Protein AF-M0B905-F1 (afdb_monomer)

Solvent-accessible surface area (backbone atoms only — not comparable to full-atom values): 10945 Å² total; per-residue (Å²): 136,86,80,78,76,79,78,65,79,46,73,83,39,60,68,44,46,45,44,43,44,65,73,69,58,44,50,58,57,57,49,10,64,77,56,76,51,50,43,66,58,44,52,54,40,32,59,75,65,68,53,81,77,77,64,91,64,74,85,75,63,63,100,56,68,44,80,49,72,48,97,81,53,36,44,28,39,30,38,86,83,81,70,47,73,47,44,50,57,51,56,44,39,40,74,74,67,45,57,63,67,54,68,70,31,91,62,33,40,75,40,44,78,78,76,41,67,73,56,75,48,67,94,31,54,44,80,43,47,43,78,57,52,60,53,53,72,76,66,59,78,80,51,73,79,54,50,62,54,50,54,59,50,47,61,62,62,68,74,77,66,86,88,88,79,87,84,87,84,80,80,82,92,128

Foldseek 3Di:
DDDPDDDDLDLLDPVNLCCVCPVVVDDLCVNCVSSVHDSVSNVVNCVVSVPDDDPPQPVPQDPAWDWDQDPLRWIWTAHSPVRDIDTPLLVLQVVLPDDNVLSPDPQKHFDQCVNRNPPSDSVRTDIGGVVVVVVVVVPDDDPPVVVVVVVVVVVVVVVPDDDDDDDPPDDDDD

pLDDT: mean 74.49, std 23.06, range [27.98, 96.94]

Sequence (174 aa):
MSSTAQKSTSYRDEETLRRLYVEKGLTTYEIADELECSQYTIRTWMERHGIDRRRRGRHNRVEYATYEITTGNYELWKDQICEESIYVHQLLAIADGADPYDVFDDSMVCHHRSDHPRDNRPGNIEVMDWGEHSSHHCRQEIPECKRELLERERVIKYVSYPLSIDYTALIPHL

Secondary structure (DSSP, 8-state):
----------TT-HHHHHIIIIIS---HHHHHHHTTS-HHHHHHHHHHTT-PPPPTTSSS--SSPEEEE-TTS-EEEE-TTT--EEEHHHHHHHHTT--HHHHT-TTEEEEETTS-TT---GGGEEEEEHHHHHHHHHHSPPPHHHHHHHHHHHHHHTTS-------TT-----

Organism: NCBI:txid1227491

Structure (mmCIF, N/CA/C/O backbone):
data_AF-M0B905-F1
#
_entry.id   AF-M0B905-F1
#
loop_
_atom_site.group_PDB
_atom_site.id
_atom_site.type_symbol
_atom_site.label_atom_id
_atom_site.label_alt_id
_atom_site.label_comp_id
_atom_site.label_asym_id
_atom_site.label_entity_id
_atom_site.label_seq_id
_atom_site.pdbx_PDB_ins_code
_atom_site.Cartn_x
_atom_site.Cartn_y
_atom_site.Cartn_z
_atom_site.occupancy
_atom_site.B_iso_or_equiv
_atom_site.auth_seq_id
_atom_site.auth_comp_id
_atom_site.auth_asym_id
_atom_site.auth_atom_id
_atom_site.pdbx_PDB_model_num
ATOM 1 N N . MET A 1 1 ? -46.470 -14.153 24.256 1.00 32.09 1 MET A N 1
ATOM 2 C CA . MET A 1 1 ? -46.209 -12.771 24.705 1.00 32.09 1 MET A CA 1
ATOM 3 C C . MET A 1 1 ? -44.728 -12.493 24.492 1.00 32.09 1 MET A C 1
ATOM 5 O O . MET A 1 1 ? -43.929 -12.913 25.315 1.00 32.09 1 MET A O 1
ATOM 9 N N . SER A 1 2 ? -44.349 -11.897 23.357 1.00 39.12 2 SER A N 1
ATOM 10 C CA . SER A 1 2 ? -42.958 -11.475 23.128 1.00 39.12 2 SER A CA 1
ATOM 11 C C . SER A 1 2 ? -42.780 -10.078 23.700 1.00 39.12 2 SER A C 1
ATOM 13 O O . SER A 1 2 ? -43.307 -9.113 23.154 1.00 39.12 2 SER A O 1
ATOM 15 N N . SER A 1 3 ? -42.086 -9.996 24.831 1.00 40.25 3 SER A N 1
ATOM 16 C CA . SER A 1 3 ? -41.679 -8.744 25.463 1.00 40.25 3 SER A CA 1
ATOM 17 C C . SER A 1 3 ? -40.628 -8.063 24.587 1.00 40.25 3 SER A C 1
ATOM 19 O O . SER A 1 3 ? -39.489 -8.518 24.519 1.00 40.25 3 SER A O 1
ATOM 21 N N . THR A 1 4 ? -40.994 -6.985 23.900 1.00 44.12 4 THR A N 1
ATOM 22 C CA . THR A 1 4 ? -40.034 -6.082 23.257 1.00 44.12 4 THR A CA 1
ATOM 23 C C . THR A 1 4 ? -39.264 -5.345 24.347 1.00 44.12 4 THR A C 1
ATOM 25 O O . THR A 1 4 ? -39.774 -4.385 24.922 1.00 44.12 4 THR A O 1
ATOM 28 N N . ALA A 1 5 ? -38.058 -5.825 24.664 1.00 51.88 5 ALA A N 1
ATOM 29 C CA . ALA A 1 5 ? -37.125 -5.126 25.538 1.00 51.88 5 ALA A CA 1
ATOM 30 C C . ALA A 1 5 ? -36.876 -3.721 24.972 1.00 51.88 5 ALA A C 1
ATOM 32 O O . ALA A 1 5 ? -36.507 -3.551 23.807 1.00 51.88 5 ALA A O 1
ATOM 33 N N . GLN A 1 6 ? -37.162 -2.709 25.781 1.00 53.62 6 GLN A N 1
ATOM 34 C CA . GLN A 1 6 ? -37.013 -1.315 25.402 1.00 53.62 6 GLN A CA 1
ATOM 35 C C . GLN A 1 6 ? -35.517 -1.025 25.268 1.00 53.62 6 GLN A C 1
ATOM 37 O O . GLN A 1 6 ? -34.812 -0.953 26.271 1.00 53.62 6 GLN A O 1
ATOM 42 N N . LYS A 1 7 ? -35.025 -0.934 24.024 1.00 57.50 7 LYS A N 1
ATOM 43 C CA . LYS A 1 7 ? -33.613 -0.655 23.733 1.00 57.50 7 LYS A CA 1
ATOM 44 C C . LYS A 1 7 ? -33.231 0.664 24.397 1.00 57.50 7 LYS A C 1
ATOM 46 O O . LYS A 1 7 ? -33.728 1.720 24.008 1.00 57.50 7 LYS A O 1
ATOM 51 N N . SER A 1 8 ? -32.372 0.579 25.407 1.00 68.25 8 SER A N 1
ATOM 52 C CA . SER A 1 8 ? -31.724 1.736 26.011 1.00 68.25 8 SER A CA 1
ATOM 53 C C . SER A 1 8 ? -30.989 2.529 24.922 1.00 68.25 8 SER A C 1
ATOM 55 O O . SER A 1 8 ? -30.486 1.967 23.951 1.00 68.25 8 SER A O 1
ATOM 57 N N . THR A 1 9 ? -30.962 3.852 25.048 1.00 75.25 9 THR A N 1
ATOM 58 C CA . THR A 1 9 ? -30.114 4.744 24.238 1.00 75.25 9 THR A CA 1
ATOM 59 C C . THR A 1 9 ? -28.970 5.311 25.073 1.00 75.25 9 THR A C 1
ATOM 61 O O . THR A 1 9 ? -28.306 6.264 24.683 1.00 75.25 9 THR A O 1
ATOM 64 N N . SER A 1 10 ? -28.734 4.757 26.262 1.00 88.50 10 SER A N 1
ATOM 65 C CA . SER A 1 10 ? -27.698 5.253 27.155 1.00 88.50 10 SER A CA 1
ATOM 66 C C . SER A 1 10 ? -26.337 4.677 26.785 1.00 88.50 10 SER A C 1
ATOM 68 O O . SER A 1 10 ? -26.177 3.463 26.696 1.00 88.50 10 SER A O 1
ATOM 70 N N . TYR A 1 11 ? -25.311 5.528 26.723 1.00 86.44 11 TYR A N 1
ATOM 71 C CA . TYR A 1 11 ? -23.909 5.097 26.622 1.00 86.44 11 TYR A CA 1
ATOM 72 C C . TYR A 1 11 ? -23.445 4.225 27.804 1.00 86.44 11 TYR A C 1
ATOM 74 O O . TYR A 1 11 ? -22.355 3.665 27.766 1.00 86.44 11 TYR A O 1
ATOM 82 N N . ARG A 1 12 ? -24.227 4.153 28.890 1.00 93.12 12 ARG A N 1
ATOM 83 C CA . ARG A 1 12 ? -23.932 3.319 30.065 1.00 93.12 12 ARG A CA 1
ATOM 84 C C . ARG A 1 12 ? -24.388 1.878 29.899 1.00 93.12 12 ARG A C 1
ATOM 86 O O . ARG A 1 12 ? -23.992 1.034 30.694 1.00 93.12 12 ARG A O 1
ATOM 93 N N . ASP A 1 13 ? -25.233 1.610 28.914 1.00 93.81 13 ASP A N 1
ATOM 94 C CA . ASP A 1 13 ? -25.786 0.290 28.664 1.00 93.81 13 ASP A CA 1
ATOM 95 C C . ASP A 1 13 ? -24.852 -0.539 27.768 1.00 93.81 13 ASP A C 1
ATOM 97 O O . ASP A 1 13 ? -24.416 -0.080 26.709 1.00 93.81 13 ASP A O 1
ATOM 101 N N . GLU A 1 14 ? -24.531 -1.761 28.202 1.00 94.06 14 GLU A N 1
ATOM 102 C CA . GLU A 1 14 ? -23.628 -2.656 27.470 1.00 94.06 14 GLU A CA 1
ATOM 103 C C . GLU A 1 14 ? -24.222 -3.054 26.117 1.00 94.06 14 GLU A C 1
ATOM 105 O O . GLU A 1 14 ? -23.523 -2.994 25.104 1.00 94.06 14 GLU A O 1
ATOM 110 N N . GLU A 1 15 ? -25.504 -3.432 26.083 1.00 93.38 15 GLU A N 1
ATOM 111 C CA . GLU A 1 15 ? -26.168 -3.904 24.863 1.00 93.38 15 GLU A CA 1
ATOM 112 C C . GLU A 1 15 ? -26.167 -2.806 23.792 1.00 93.38 15 GLU A C 1
ATOM 114 O O . GLU A 1 15 ? -25.842 -3.053 22.628 1.00 93.38 15 GLU A O 1
ATOM 119 N N . THR A 1 16 ? -26.431 -1.564 24.203 1.00 93.50 16 THR A N 1
ATOM 120 C CA . THR A 1 16 ? -26.339 -0.383 23.340 1.00 93.50 16 THR A CA 1
ATOM 121 C C . THR A 1 16 ? -24.946 -0.223 22.740 1.00 93.50 16 THR A C 1
ATOM 123 O O . THR A 1 16 ? -24.817 -0.116 21.517 1.00 93.50 16 THR A O 1
ATOM 126 N N . LEU A 1 17 ? -23.895 -0.242 23.567 1.00 94.81 17 LEU A N 1
ATOM 127 C CA . LEU A 1 17 ? -22.520 -0.081 23.089 1.00 94.81 17 LEU A CA 1
ATOM 128 C C . LEU A 1 17 ? -22.070 -1.249 22.207 1.00 94.81 17 LEU A C 1
ATOM 130 O O . LEU A 1 17 ? -21.432 -1.018 21.181 1.00 94.81 17 LEU A O 1
ATOM 134 N N . ARG A 1 18 ? -22.431 -2.489 22.551 1.00 93.69 18 ARG A N 1
ATOM 135 C CA . ARG A 1 18 ? -22.095 -3.680 21.760 1.00 93.69 18 ARG A CA 1
ATOM 136 C C . ARG A 1 18 ? -22.789 -3.641 20.39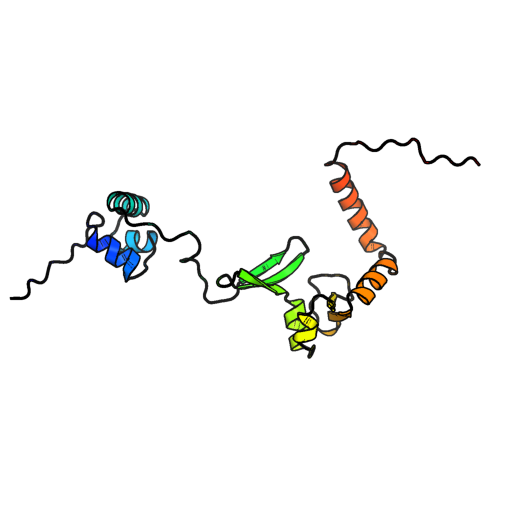9 1.00 93.69 18 ARG A C 1
ATOM 138 O O . ARG A 1 18 ? -22.127 -3.823 19.381 1.00 93.69 18 ARG A O 1
ATOM 145 N N . ARG A 1 19 ? -24.076 -3.297 20.348 1.00 93.25 19 ARG A N 1
ATOM 146 C CA . ARG A 1 19 ? -24.817 -3.127 19.091 1.00 93.25 19 ARG A CA 1
ATOM 147 C C . ARG A 1 19 ? -24.212 -2.033 18.209 1.00 93.25 19 ARG A C 1
ATOM 149 O O . ARG A 1 19 ? -24.045 -2.231 17.010 1.00 93.25 19 ARG A O 1
ATOM 156 N N . LEU A 1 20 ? -23.899 -0.864 18.767 1.00 92.88 20 LEU A N 1
ATOM 157 C CA . LEU A 1 20 ? -23.361 0.251 17.979 1.00 92.88 20 LEU A CA 1
ATOM 158 C C . LEU A 1 20 ? -21.920 -0.008 17.507 1.00 92.88 20 LEU A C 1
ATOM 160 O O . LEU A 1 20 ? -21.602 0.224 16.343 1.00 92.88 20 LEU A O 1
ATOM 164 N N . TYR A 1 21 ? -21.058 -0.522 18.385 1.00 93.31 21 TYR A N 1
ATOM 165 C CA . TYR A 1 21 ? -19.636 -0.707 18.092 1.00 93.31 21 TYR A CA 1
ATOM 166 C C . TYR A 1 21 ? -19.329 -2.006 17.337 1.00 93.31 21 TYR A C 1
ATOM 168 O O . TYR A 1 21 ? -18.517 -1.999 16.411 1.00 93.31 21 TYR A O 1
ATOM 176 N N . VAL A 1 22 ? -19.948 -3.121 17.739 1.00 89.00 22 VAL A N 1
ATOM 177 C CA . VAL A 1 22 ? -19.661 -4.461 17.203 1.00 89.00 22 VAL A CA 1
ATOM 178 C C . VAL A 1 22 ? -20.570 -4.785 16.023 1.00 89.00 22 VAL A C 1
ATOM 180 O O . VAL A 1 22 ? -20.060 -5.129 14.963 1.00 89.00 22 VAL A O 1
ATOM 183 N N . GLU A 1 23 ? -21.892 -4.649 16.172 1.00 86.12 23 GLU A N 1
ATOM 184 C CA . GLU A 1 23 ? -22.842 -5.053 15.118 1.00 86.12 23 GLU A CA 1
ATOM 185 C C . GLU A 1 23 ? -22.945 -4.018 13.993 1.00 86.12 23 GLU A C 1
ATOM 187 O O . GLU A 1 23 ? -22.840 -4.366 12.821 1.00 86.12 23 GLU A O 1
ATOM 192 N N . LYS A 1 24 ? -23.125 -2.735 14.335 1.00 86.62 24 LYS A N 1
ATOM 193 C CA . LYS A 1 24 ? -23.190 -1.642 13.348 1.00 86.62 24 LYS A CA 1
ATOM 194 C C . LYS A 1 24 ? -21.818 -1.153 12.883 1.00 86.62 24 LYS A C 1
ATOM 196 O O . LYS A 1 24 ? -21.735 -0.430 11.898 1.00 86.62 24 LYS A O 1
ATOM 201 N N . GLY A 1 25 ? -20.749 -1.505 13.595 1.00 87.69 25 GLY A N 1
ATOM 202 C CA . GLY A 1 25 ? -19.384 -1.165 13.206 1.00 87.69 25 GLY A CA 1
ATOM 203 C C . GLY A 1 25 ? -18.981 0.304 13.389 1.00 87.69 25 GLY A C 1
ATOM 204 O O . GLY A 1 25 ? -17.887 0.663 12.949 1.00 87.69 25 GLY A O 1
ATOM 205 N N . LEU A 1 26 ? -19.774 1.130 14.075 1.00 91.12 26 LEU A N 1
ATOM 206 C CA . LEU A 1 26 ? -19.479 2.553 14.264 1.00 91.12 26 LEU A CA 1
ATOM 207 C C . LEU A 1 26 ? -18.200 2.777 15.076 1.00 91.12 26 LEU A C 1
ATOM 209 O O . LEU A 1 26 ? -17.857 2.010 15.982 1.00 91.12 26 LEU A O 1
ATOM 213 N N . THR A 1 27 ? -17.468 3.835 14.759 1.00 90.81 27 THR A N 1
ATOM 214 C CA . THR A 1 27 ? -16.314 4.305 15.525 1.00 90.81 27 THR A CA 1
ATOM 215 C C . THR A 1 27 ? -16.748 4.895 16.866 1.00 90.81 27 THR A C 1
ATOM 217 O O . THR A 1 27 ? -17.887 5.300 17.067 1.00 90.81 27 THR A O 1
ATOM 220 N N . THR A 1 28 ? -15.816 5.009 17.815 1.00 92.12 28 THR A N 1
ATOM 221 C CA . THR A 1 28 ? -16.117 5.654 19.106 1.00 92.12 28 THR A CA 1
ATOM 222 C C . THR A 1 28 ? -16.491 7.134 18.975 1.00 92.12 28 THR A C 1
ATOM 224 O O . THR A 1 28 ? -17.035 7.679 19.926 1.00 92.12 28 THR A O 1
ATOM 227 N N . TYR A 1 29 ? -16.151 7.783 17.855 1.00 93.00 29 TYR A N 1
ATOM 228 C CA . TYR A 1 29 ? -16.527 9.171 17.573 1.00 93.00 29 TYR A CA 1
ATOM 229 C C . TYR A 1 29 ? -17.965 9.245 17.066 1.00 93.00 29 TYR A C 1
ATOM 231 O O . TYR A 1 29 ? -18.764 9.944 17.665 1.00 93.00 29 TYR A O 1
ATOM 239 N N . GLU A 1 30 ? -18.328 8.426 16.078 1.00 92.00 30 GLU A N 1
ATOM 240 C CA . GLU A 1 30 ? -19.710 8.360 15.580 1.00 92.00 30 GLU A CA 1
ATOM 241 C C . GLU A 1 30 ? -20.697 7.955 16.681 1.00 92.00 30 GLU A C 1
ATOM 243 O O . GLU A 1 30 ? -21.782 8.514 16.776 1.00 92.00 30 GLU A O 1
ATOM 248 N N . ILE A 1 31 ? -20.309 7.027 17.566 1.00 94.12 31 ILE A N 1
ATOM 249 C CA . ILE A 1 31 ? -21.127 6.662 18.735 1.00 94.12 31 ILE A CA 1
ATOM 250 C C . ILE A 1 31 ? -21.257 7.840 19.706 1.00 94.12 31 ILE A C 1
ATOM 252 O O . ILE A 1 31 ? -22.303 8.021 20.321 1.00 94.12 31 ILE A O 1
ATOM 256 N N . ALA A 1 32 ? -20.192 8.621 19.884 1.00 94.56 32 ALA A N 1
ATOM 257 C CA . ALA A 1 32 ? -20.217 9.790 20.753 1.00 94.56 32 ALA A CA 1
ATOM 258 C C . ALA A 1 32 ? -21.135 10.884 20.189 1.00 94.56 32 ALA A C 1
ATOM 260 O O . ALA A 1 32 ? -21.904 11.459 20.955 1.00 94.56 32 ALA A O 1
ATOM 261 N N . ASP A 1 33 ? -21.115 11.087 18.870 1.00 93.56 33 ASP A N 1
ATOM 262 C CA . ASP A 1 33 ? -22.017 11.998 18.164 1.00 93.56 33 ASP A CA 1
ATOM 263 C C . ASP A 1 33 ? -23.477 11.507 18.236 1.00 93.56 33 ASP A C 1
ATOM 265 O O . ASP A 1 33 ? -24.364 12.286 18.570 1.00 93.56 33 ASP A O 1
ATOM 269 N N . GLU A 1 34 ? -23.736 10.207 18.014 1.00 92.50 34 GLU A N 1
ATOM 270 C CA . GLU A 1 34 ? -25.086 9.607 18.087 1.00 92.50 34 GLU A CA 1
ATOM 271 C C . GLU A 1 34 ? -25.679 9.665 19.505 1.00 92.50 34 GLU A C 1
ATOM 273 O O . GLU A 1 34 ? -26.892 9.791 19.665 1.00 92.50 34 GLU A O 1
ATOM 278 N N . LEU A 1 35 ? -24.838 9.568 20.541 1.00 92.88 35 LEU A N 1
ATOM 279 C CA . LEU A 1 35 ? -25.256 9.557 21.949 1.00 92.88 35 LEU A CA 1
ATOM 280 C C . LEU A 1 35 ? -25.007 10.889 22.674 1.00 92.88 35 LEU A C 1
ATOM 282 O O . LEU A 1 35 ? -25.064 10.923 23.907 1.00 92.88 35 LEU A O 1
ATOM 286 N N . GLU A 1 36 ? -24.697 11.951 21.925 1.00 92.12 36 GLU A N 1
ATOM 287 C CA . GLU A 1 36 ? -24.451 13.317 22.411 1.00 92.12 36 GLU A CA 1
ATOM 288 C C . GLU A 1 36 ? -23.512 13.373 23.632 1.00 92.12 36 GLU A C 1
ATOM 290 O O . GLU A 1 36 ? -23.762 14.034 24.644 1.00 92.12 36 GLU A O 1
ATOM 295 N N . CYS A 1 37 ? -22.406 12.635 23.569 1.00 93.00 37 CYS A N 1
ATOM 296 C CA . CYS A 1 37 ? -21.417 12.593 24.638 1.00 93.00 37 CYS A CA 1
ATOM 297 C C . CYS A 1 37 ? -19.992 12.676 24.086 1.00 93.00 37 CYS A C 1
ATOM 299 O O . CYS A 1 37 ? -19.769 12.876 22.899 1.00 93.00 37 CYS A O 1
ATOM 301 N N . SER A 1 38 ? -18.987 12.580 24.958 1.00 94.50 38 SER A N 1
ATOM 302 C CA . SER A 1 38 ? -17.595 12.607 24.512 1.00 94.50 38 SER A CA 1
ATOM 303 C C . SER A 1 38 ? -17.111 11.212 24.117 1.00 94.50 38 SER A C 1
ATOM 305 O O . SER A 1 38 ? -17.461 10.204 24.736 1.00 94.50 38 SER A O 1
ATOM 307 N N . GLN A 1 39 ? -16.198 11.157 23.148 1.00 94.00 39 GLN A N 1
ATOM 308 C CA . GLN A 1 39 ? -15.511 9.922 22.762 1.00 94.00 39 GLN A CA 1
ATOM 309 C C . GLN A 1 39 ? -14.814 9.235 23.955 1.00 94.00 39 GLN A C 1
ATOM 311 O O . GLN A 1 39 ? -14.769 8.004 24.031 1.00 94.00 39 GLN A O 1
ATOM 316 N N . TYR A 1 40 ? -14.320 10.015 24.924 1.00 96.25 40 TYR A N 1
ATOM 317 C CA . TYR A 1 40 ? -13.722 9.495 26.156 1.00 96.25 40 TYR A CA 1
ATOM 318 C C . TYR A 1 40 ? -14.753 8.785 27.046 1.00 96.25 40 TYR A C 1
ATOM 320 O O . TYR A 1 40 ? -14.450 7.734 27.619 1.00 96.25 40 TYR A O 1
ATOM 328 N N . THR A 1 41 ? -15.976 9.321 27.137 1.00 95.56 41 THR A N 1
ATOM 329 C CA . THR A 1 41 ? -17.087 8.684 27.858 1.00 95.56 41 THR A CA 1
ATOM 330 C C . THR A 1 41 ? -17.389 7.317 27.258 1.00 95.56 41 THR A C 1
ATOM 332 O O . THR A 1 41 ? -17.402 6.331 27.992 1.00 95.56 41 THR A O 1
ATOM 335 N N . ILE A 1 42 ? -17.529 7.230 25.932 1.00 96.31 42 ILE A N 1
ATOM 336 C CA . ILE A 1 42 ? -17.751 5.955 25.237 1.00 96.31 42 ILE A CA 1
ATOM 337 C C . ILE A 1 42 ? -16.633 4.962 25.545 1.00 96.31 42 ILE A C 1
ATOM 339 O O . ILE A 1 42 ? -16.900 3.839 25.970 1.00 96.31 42 ILE A O 1
ATOM 343 N N . ARG A 1 43 ? -15.371 5.389 25.412 1.00 94.44 43 ARG A N 1
ATOM 344 C CA . ARG A 1 43 ? -14.212 4.532 25.692 1.00 94.44 43 ARG A CA 1
ATOM 345 C C . ARG A 1 43 ? -14.236 3.974 27.115 1.00 94.44 43 ARG A C 1
ATOM 347 O O . ARG A 1 43 ? -14.032 2.781 27.302 1.00 94.44 43 ARG A O 1
ATOM 354 N N . THR A 1 44 ? -14.517 4.828 28.095 1.00 96.50 44 THR A N 1
ATOM 355 C CA . THR A 1 44 ? -14.562 4.445 29.513 1.00 96.50 44 THR A CA 1
ATOM 356 C C . THR A 1 44 ? -15.625 3.379 29.773 1.00 96.50 44 THR A C 1
ATOM 358 O O . THR A 1 44 ? -15.385 2.429 30.514 1.00 96.50 44 THR A O 1
ATOM 361 N N . TRP A 1 45 ? -16.807 3.521 29.173 1.00 96.81 45 TRP A N 1
ATOM 362 C CA . TRP A 1 45 ? -17.895 2.562 29.360 1.00 96.81 45 TRP A CA 1
ATOM 363 C C . TRP A 1 45 ? -17.681 1.258 28.594 1.00 96.81 45 TRP A C 1
ATOM 365 O O . TRP A 1 45 ? -17.989 0.198 29.128 1.00 96.81 45 TRP A O 1
ATOM 375 N N . MET A 1 46 ? -17.067 1.306 27.411 1.00 95.44 46 MET A N 1
ATOM 376 C CA . MET A 1 46 ? -16.628 0.095 26.714 1.00 95.44 46 MET A CA 1
ATOM 377 C C . MET A 1 46 ? -15.616 -0.706 27.540 1.00 95.44 46 MET A C 1
ATOM 379 O O . MET A 1 46 ? -15.758 -1.918 27.656 1.00 95.44 46 MET A O 1
ATOM 383 N N . GLU A 1 47 ? -14.629 -0.038 28.145 1.00 95.25 47 GLU A N 1
ATOM 384 C CA . GLU A 1 47 ? -13.638 -0.684 29.018 1.00 95.25 47 GLU A CA 1
ATOM 385 C C . GLU A 1 47 ? -14.298 -1.309 30.257 1.00 95.25 47 GLU A C 1
ATOM 387 O O . GLU A 1 47 ? -13.980 -2.440 30.614 1.00 95.25 47 GLU A O 1
ATOM 392 N N . ARG A 1 48 ? -15.267 -0.619 30.876 1.00 96.12 48 ARG A N 1
ATOM 393 C CA . ARG A 1 48 ? -16.032 -1.145 32.025 1.00 96.12 48 ARG A CA 1
ATOM 394 C C . ARG A 1 48 ? -16.840 -2.396 31.692 1.00 96.12 48 ARG A C 1
ATOM 396 O O . ARG A 1 48 ? -16.952 -3.273 32.540 1.00 96.12 48 ARG A O 1
ATOM 403 N N . HIS A 1 49 ? -17.381 -2.464 30.480 1.00 95.25 49 HIS A N 1
ATOM 404 C CA . HIS A 1 49 ? -18.177 -3.596 30.003 1.00 95.25 49 HIS A CA 1
ATOM 405 C C . HIS A 1 49 ? -17.340 -4.685 29.321 1.00 95.25 49 HIS A C 1
ATOM 407 O O . HIS A 1 49 ? -17.892 -5.642 28.790 1.00 95.25 49 HIS A O 1
ATOM 413 N N . GLY A 1 50 ? -16.009 -4.547 29.290 1.00 93.44 50 GLY A N 1
ATOM 414 C CA . GLY A 1 50 ? -15.130 -5.523 28.641 1.00 93.44 50 GLY A CA 1
ATOM 415 C C . GLY A 1 50 ? -15.334 -5.625 27.124 1.00 93.44 50 GLY A C 1
ATOM 416 O O . GLY A 1 50 ? -15.119 -6.684 26.538 1.00 93.44 50 GLY A O 1
ATOM 417 N N . ILE A 1 51 ? -15.774 -4.545 26.471 1.00 93.00 51 ILE A N 1
ATOM 418 C CA . ILE A 1 51 ? -15.908 -4.497 25.013 1.00 93.00 51 ILE A CA 1
ATOM 419 C C . ILE A 1 51 ? -14.536 -4.177 24.419 1.00 93.00 51 ILE A C 1
ATOM 421 O O . ILE A 1 51 ? -14.102 -3.019 24.387 1.00 93.00 51 ILE A O 1
ATOM 425 N N . ASP A 1 52 ? -13.866 -5.216 23.924 1.00 89.12 52 ASP A N 1
ATOM 426 C CA . ASP A 1 52 ? -12.556 -5.087 23.299 1.00 89.12 52 ASP A CA 1
ATOM 427 C C . ASP A 1 52 ? -12.584 -4.129 22.108 1.00 89.12 52 ASP A C 1
ATOM 429 O O . ASP A 1 52 ? -13.415 -4.204 21.195 1.00 89.12 52 ASP A O 1
ATOM 433 N N . ARG A 1 53 ? -11.616 -3.211 22.102 1.00 86.38 53 ARG A N 1
ATOM 434 C CA . ARG A 1 53 ? -11.463 -2.257 21.010 1.00 86.38 53 ARG A CA 1
ATOM 435 C C . ARG A 1 53 ? -10.770 -2.926 19.833 1.00 86.38 53 ARG A C 1
ATOM 437 O O . ARG A 1 53 ? -9.731 -3.568 19.966 1.00 86.38 53 ARG A O 1
ATOM 444 N N . ARG A 1 54 ? -11.324 -2.693 18.649 1.00 78.56 54 ARG A N 1
ATOM 445 C CA . ARG A 1 54 ? -10.787 -3.144 17.366 1.00 78.56 54 ARG A CA 1
ATOM 446 C C . ARG A 1 54 ? -9.371 -2.574 17.209 1.00 78.56 54 ARG A C 1
ATOM 448 O O . ARG A 1 54 ? -9.148 -1.381 17.438 1.00 78.56 54 ARG A O 1
ATOM 455 N N . ARG A 1 55 ? -8.405 -3.437 16.863 1.00 66.25 55 ARG A N 1
ATOM 456 C CA . ARG A 1 55 ? -6.994 -3.061 16.660 1.00 66.25 55 ARG A CA 1
ATOM 457 C C . ARG A 1 55 ? -6.928 -1.867 15.699 1.00 66.25 55 ARG A C 1
ATOM 459 O O . ARG A 1 55 ? -7.611 -1.869 14.670 1.00 66.25 55 ARG A O 1
ATOM 466 N N . ARG A 1 56 ? -6.121 -0.850 16.041 1.00 56.59 56 ARG A N 1
ATOM 467 C CA . ARG A 1 56 ? -5.842 0.287 15.144 1.00 56.59 56 ARG A CA 1
ATOM 468 C C . ARG A 1 56 ? -5.461 -0.274 13.767 1.00 56.59 56 ARG A C 1
ATOM 470 O O . ARG A 1 56 ? -4.588 -1.130 13.698 1.00 56.59 56 ARG A O 1
ATOM 477 N N . GLY A 1 57 ? -6.173 0.148 12.722 1.00 53.47 57 GLY A N 1
ATOM 478 C CA . GLY A 1 57 ? -5.969 -0.310 11.341 1.00 53.47 57 GLY A CA 1
ATOM 479 C C . GLY A 1 57 ? -7.218 -0.876 10.655 1.00 53.47 57 GLY A C 1
ATOM 480 O O . GLY A 1 57 ? -7.400 -0.637 9.471 1.00 53.47 57 GLY A O 1
ATOM 481 N N . ARG A 1 58 ? -8.144 -1.546 11.367 1.00 52.84 58 ARG A N 1
ATOM 482 C CA . ARG A 1 58 ? -9.334 -2.135 10.702 1.00 52.84 58 ARG A CA 1
ATOM 483 C C . ARG A 1 58 ? -10.414 -1.127 10.279 1.00 52.84 58 ARG A C 1
ATOM 485 O O . ARG A 1 58 ? -11.131 -1.422 9.334 1.00 52.84 58 ARG A O 1
ATOM 492 N N . HIS A 1 59 ? -10.522 0.031 10.939 1.00 53.03 59 HIS A N 1
ATOM 493 C CA . HIS A 1 59 ? -11.565 1.045 10.657 1.00 53.03 59 HIS A CA 1
ATOM 494 C C . HIS A 1 59 ? -11.105 2.228 9.811 1.00 53.03 59 HIS A C 1
ATOM 496 O O . HIS A 1 59 ? -11.947 2.951 9.304 1.00 53.03 59 HIS A O 1
ATOM 502 N N . ASN A 1 60 ? -9.794 2.388 9.616 1.00 57.25 60 ASN A N 1
ATOM 503 C CA . ASN A 1 60 ? -9.249 3.323 8.628 1.00 57.25 60 ASN A CA 1
ATOM 504 C C . ASN A 1 60 ? -8.949 2.598 7.308 1.00 57.25 60 ASN A C 1
ATOM 506 O O . ASN A 1 60 ? -8.108 3.050 6.536 1.00 57.25 60 ASN A O 1
ATOM 510 N N . ARG A 1 61 ? -9.578 1.436 7.081 1.00 59.72 61 ARG A N 1
ATOM 511 C CA . ARG A 1 61 ? -9.479 0.738 5.805 1.00 59.72 61 ARG A CA 1
ATOM 512 C C . ARG A 1 61 ? -10.136 1.618 4.758 1.00 59.72 61 ARG A C 1
ATOM 514 O O . ARG A 1 61 ? -11.347 1.804 4.773 1.00 59.72 61 ARG A O 1
ATOM 521 N N . VAL A 1 62 ? -9.311 2.178 3.894 1.00 67.25 62 VAL A N 1
ATOM 522 C CA . VAL A 1 62 ? -9.758 2.794 2.655 1.00 67.25 62 VAL A CA 1
ATOM 523 C C . VAL A 1 62 ? -9.924 1.679 1.626 1.00 67.25 62 VAL A C 1
ATOM 525 O O . VAL A 1 62 ? -9.085 0.786 1.544 1.00 67.25 62 VAL A O 1
ATOM 528 N N . GLU A 1 63 ? -11.023 1.695 0.874 1.00 70.50 63 GLU A N 1
ATOM 529 C CA . GLU A 1 63 ? -11.311 0.698 -0.177 1.00 70.50 63 GLU A CA 1
ATOM 530 C C . GLU A 1 63 ? -10.501 0.937 -1.465 1.00 70.50 63 GLU A C 1
ATOM 532 O O . GLU A 1 63 ? -10.780 0.354 -2.508 1.00 70.50 63 GLU A O 1
ATOM 537 N N . TYR A 1 64 ? -9.504 1.817 -1.410 1.00 81.19 64 TYR A N 1
ATOM 538 C CA . TYR A 1 64 ? -8.657 2.191 -2.532 1.00 81.19 64 TYR A CA 1
ATOM 539 C C . TYR A 1 64 ? -7.184 2.091 -2.141 1.00 81.19 64 TYR A C 1
ATOM 541 O O . TYR A 1 64 ? -6.814 2.332 -0.989 1.00 81.19 64 TYR A O 1
ATOM 549 N N . ALA A 1 65 ? -6.338 1.773 -3.121 1.00 87.19 65 ALA A N 1
ATOM 550 C CA . ALA A 1 65 ? -4.894 1.822 -2.942 1.00 87.19 65 ALA A CA 1
ATOM 551 C C . ALA A 1 65 ? -4.451 3.260 -2.634 1.00 87.19 65 ALA A C 1
ATOM 553 O O . ALA A 1 65 ? -4.893 4.219 -3.272 1.00 87.19 65 ALA A O 1
ATOM 554 N N . THR A 1 66 ? -3.577 3.420 -1.647 1.00 89.62 66 THR A N 1
ATOM 555 C CA . THR A 1 66 ? -3.032 4.726 -1.263 1.00 89.62 66 THR A CA 1
ATOM 556 C C . THR A 1 66 ? -1.731 5.004 -1.994 1.00 89.62 66 THR A C 1
ATOM 558 O O . THR A 1 66 ? -0.918 4.100 -2.163 1.00 89.62 66 THR A O 1
ATOM 561 N N . TYR A 1 67 ? -1.496 6.260 -2.35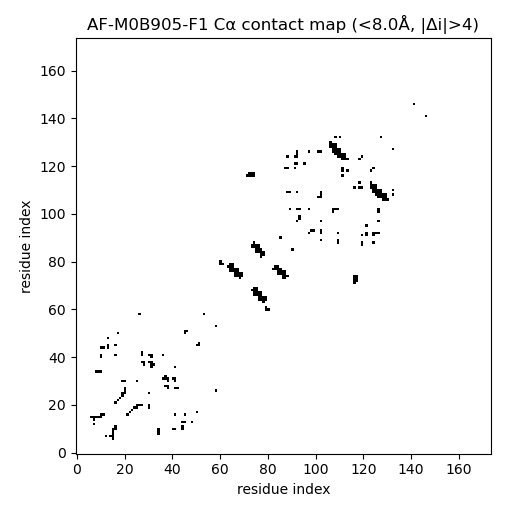7 1.00 93.38 67 TYR A N 1
ATOM 562 C CA . TYR A 1 67 ? -0.232 6.704 -2.936 1.00 93.38 67 TYR A CA 1
ATOM 563 C C . TYR A 1 67 ? 0.768 7.109 -1.842 1.00 93.38 67 TYR A C 1
ATOM 565 O O . TYR A 1 67 ? 0.420 7.874 -0.940 1.00 93.38 67 TYR A O 1
ATOM 573 N N . GLU A 1 68 ? 2.006 6.622 -1.939 1.00 91.62 68 GLU A N 1
ATOM 574 C CA . GLU A 1 68 ? 3.111 6.954 -1.032 1.00 91.62 68 GLU A CA 1
ATOM 575 C C . GLU A 1 68 ? 4.398 7.258 -1.820 1.00 91.62 68 GLU A C 1
ATOM 577 O O . GLU A 1 68 ? 4.613 6.758 -2.926 1.00 91.62 68 GLU A O 1
ATOM 582 N N . ILE A 1 69 ? 5.277 8.072 -1.225 1.00 92.50 69 ILE A N 1
ATOM 583 C CA . ILE A 1 69 ? 6.637 8.321 -1.718 1.00 92.50 69 ILE A CA 1
ATOM 584 C C . ILE A 1 69 ? 7.608 7.728 -0.701 1.00 92.50 69 ILE A C 1
ATOM 586 O O . ILE A 1 69 ? 7.564 8.063 0.484 1.00 92.50 69 ILE A O 1
ATOM 590 N N . THR A 1 70 ? 8.484 6.842 -1.164 1.00 88.50 70 THR A N 1
ATOM 591 C CA . THR A 1 70 ? 9.501 6.205 -0.319 1.00 88.50 70 THR A CA 1
ATOM 592 C C . THR A 1 70 ? 10.624 7.176 0.048 1.00 88.50 70 THR A C 1
ATOM 594 O O . THR A 1 70 ? 10.829 8.205 -0.595 1.00 88.50 70 THR A O 1
ATOM 597 N N . THR A 1 71 ? 11.440 6.809 1.036 1.00 83.88 71 THR A N 1
ATOM 598 C CA . THR A 1 71 ? 12.681 7.532 1.364 1.00 83.88 71 THR A CA 1
ATOM 599 C C . THR A 1 71 ? 13.691 7.550 0.210 1.00 83.88 71 THR A C 1
ATOM 601 O O . THR A 1 71 ? 14.513 8.458 0.139 1.00 83.88 71 THR A O 1
ATOM 604 N N . GLY A 1 72 ? 13.611 6.585 -0.715 1.00 82.00 72 GLY A N 1
ATOM 605 C CA . GLY A 1 72 ? 14.387 6.540 -1.959 1.00 82.00 72 GLY A CA 1
ATOM 606 C C . GLY A 1 72 ? 13.804 7.383 -3.099 1.00 82.00 72 GLY A C 1
ATOM 607 O O . GLY A 1 72 ? 14.263 7.260 -4.228 1.00 82.00 72 GLY A O 1
ATOM 608 N N . ASN A 1 73 ? 12.797 8.223 -2.828 1.00 89.06 73 ASN A N 1
ATOM 609 C CA . ASN A 1 73 ? 12.072 9.056 -3.796 1.00 89.06 73 ASN A CA 1
ATOM 610 C C . ASN A 1 73 ? 11.268 8.297 -4.864 1.00 89.06 73 ASN A C 1
ATOM 612 O O . ASN A 1 73 ? 10.818 8.911 -5.829 1.00 89.06 73 ASN A O 1
ATOM 616 N N . TYR A 1 74 ? 11.041 6.996 -4.691 1.00 89.38 74 TYR A N 1
ATOM 617 C CA . TYR A 1 74 ? 10.152 6.231 -5.565 1.00 89.38 74 TYR A CA 1
ATOM 618 C C . TYR A 1 74 ? 8.691 6.426 -5.176 1.00 89.38 74 TYR A C 1
ATOM 620 O O . TYR A 1 74 ? 8.356 6.394 -3.990 1.00 89.38 74 TYR A O 1
ATOM 628 N N . GLU A 1 75 ? 7.839 6.574 -6.183 1.00 95.00 75 GLU A N 1
ATOM 629 C CA . GLU A 1 75 ? 6.385 6.635 -6.048 1.00 95.00 75 GLU A CA 1
ATOM 630 C C . GLU A 1 75 ? 5.796 5.219 -6.081 1.00 95.00 75 GLU A C 1
ATOM 632 O O . GLU A 1 75 ? 6.156 4.424 -6.955 1.00 95.00 75 GLU A O 1
ATOM 637 N N . LEU A 1 76 ? 4.881 4.902 -5.163 1.00 95.00 76 LEU A N 1
ATOM 638 C CA . LEU A 1 76 ? 4.200 3.607 -5.119 1.00 95.00 76 LEU A CA 1
ATOM 639 C C . LEU A 1 76 ? 2.719 3.733 -4.763 1.00 95.00 76 LEU A C 1
ATOM 641 O O . LEU A 1 76 ? 2.286 4.698 -4.128 1.00 95.00 76 LEU A O 1
ATOM 645 N N . TRP A 1 77 ? 1.951 2.728 -5.167 1.00 94.88 77 TRP A N 1
ATOM 646 C CA . TRP A 1 77 ? 0.613 2.465 -4.657 1.00 94.88 77 TRP A CA 1
ATOM 647 C C . TRP A 1 77 ? 0.664 1.303 -3.679 1.00 94.88 77 TRP A C 1
ATOM 649 O O . TRP A 1 77 ? 1.330 0.300 -3.925 1.00 94.88 77 TRP A O 1
ATOM 659 N N . LYS A 1 78 ? -0.046 1.445 -2.565 1.00 88.38 78 LYS A N 1
ATOM 660 C CA . LYS A 1 78 ? -0.048 0.483 -1.470 1.00 88.38 78 LYS A CA 1
ATOM 661 C C . LYS A 1 78 ? -1.457 0.017 -1.166 1.00 88.38 78 LYS A C 1
ATOM 663 O O . LYS A 1 78 ? -2.348 0.843 -0.941 1.00 88.38 78 LYS A O 1
ATOM 668 N N . ASP A 1 79 ? -1.640 -1.296 -1.119 1.00 84.56 79 ASP A N 1
ATOM 669 C CA . ASP A 1 79 ? -2.841 -1.885 -0.554 1.00 84.56 79 ASP A CA 1
ATOM 670 C C . ASP A 1 79 ? -2.708 -1.955 0.972 1.00 84.56 79 ASP A C 1
ATOM 672 O O . ASP A 1 79 ? -1.869 -2.658 1.532 1.00 84.56 79 ASP A O 1
ATOM 676 N N . GLN A 1 80 ? -3.579 -1.228 1.668 1.00 72.69 80 GLN A N 1
ATOM 677 C CA . GLN A 1 80 ? -3.643 -1.225 3.130 1.00 72.69 80 GLN A CA 1
ATOM 678 C C . GLN A 1 80 ? -4.317 -2.497 3.692 1.00 72.69 80 GLN A C 1
ATOM 680 O O . GLN A 1 80 ? -4.368 -2.682 4.911 1.00 72.69 80 GLN A O 1
ATOM 685 N N . ILE A 1 81 ? -4.884 -3.359 2.835 1.00 71.19 81 ILE A N 1
ATOM 686 C CA . ILE A 1 81 ? -5.540 -4.616 3.211 1.00 71.19 81 ILE A CA 1
ATOM 687 C C . ILE A 1 81 ? -4.553 -5.780 3.226 1.00 71.19 81 ILE A C 1
ATOM 689 O O . ILE A 1 81 ? -4.508 -6.476 4.246 1.00 71.19 81 ILE A O 1
ATOM 693 N N . CYS A 1 82 ? -3.833 -6.017 2.123 1.00 71.56 82 CYS A N 1
ATOM 694 C CA . CYS A 1 82 ? -2.831 -7.085 2.044 1.00 71.56 82 CYS A CA 1
ATOM 695 C C . CYS A 1 82 ? -1.406 -6.638 2.399 1.00 71.56 82 CYS A C 1
ATOM 697 O O . CYS A 1 82 ? -0.532 -7.487 2.491 1.00 71.56 82 CYS A O 1
ATOM 699 N N . GLU A 1 83 ? -1.196 -5.345 2.672 1.00 71.75 83 GLU A N 1
ATOM 700 C CA . GLU A 1 83 ? 0.117 -4.743 2.958 1.00 71.75 83 GLU A CA 1
ATOM 701 C C . GLU A 1 83 ? 1.114 -4.820 1.784 1.00 71.75 83 GLU A C 1
ATOM 703 O O . GLU A 1 83 ? 2.280 -4.465 1.950 1.00 71.75 83 GLU A O 1
ATOM 708 N N . GLU A 1 84 ? 0.649 -5.191 0.589 1.00 82.31 84 GLU A N 1
ATOM 709 C CA . GLU A 1 84 ? 1.443 -5.194 -0.639 1.00 82.31 84 GLU A CA 1
ATOM 710 C C . GLU A 1 84 ? 1.578 -3.786 -1.229 1.00 82.31 84 GLU A C 1
ATOM 712 O O . GLU A 1 84 ? 0.717 -2.911 -1.069 1.00 82.31 84 GLU A O 1
ATOM 717 N N . SER A 1 85 ? 2.662 -3.570 -1.966 1.00 90.06 85 SER A N 1
ATOM 718 C CA . SER A 1 85 ? 2.918 -2.320 -2.677 1.00 90.06 85 SER A CA 1
ATOM 719 C C . SER A 1 85 ? 3.437 -2.580 -4.077 1.00 90.06 85 SER A C 1
ATOM 721 O O . SER A 1 85 ? 4.193 -3.520 -4.292 1.00 90.06 85 SER A O 1
ATOM 723 N N . ILE A 1 86 ? 3.090 -1.694 -5.001 1.00 93.94 86 ILE A N 1
ATOM 724 C CA . ILE A 1 86 ? 3.603 -1.704 -6.366 1.00 93.94 86 ILE A CA 1
ATOM 725 C C . ILE A 1 86 ? 4.121 -0.320 -6.731 1.00 93.94 86 ILE A C 1
ATOM 727 O O . ILE A 1 86 ? 3.472 0.694 -6.457 1.00 93.94 86 ILE A O 1
ATOM 731 N N . TYR A 1 87 ? 5.298 -0.254 -7.347 1.00 95.25 87 TYR A N 1
ATOM 732 C CA . TYR A 1 87 ? 5.846 1.021 -7.781 1.00 95.25 87 TYR A CA 1
ATOM 733 C C . TYR A 1 87 ? 5.106 1.561 -9.007 1.00 95.25 87 TYR A C 1
ATOM 735 O O . TYR A 1 87 ? 4.708 0.819 -9.906 1.00 95.25 87 TYR A O 1
ATOM 743 N N . VAL A 1 88 ? 4.974 2.887 -9.090 1.00 96.62 88 VAL A N 1
ATOM 744 C CA . VAL A 1 88 ? 4.313 3.551 -10.226 1.00 96.62 88 VAL A CA 1
ATOM 745 C C . VAL A 1 88 ? 5.023 3.232 -11.544 1.00 96.62 88 VAL A C 1
ATOM 747 O O . VAL A 1 88 ? 4.365 3.005 -12.554 1.00 96.62 88 VAL A O 1
ATOM 750 N N . HIS A 1 89 ? 6.355 3.150 -11.540 1.00 95.50 89 HIS A N 1
ATOM 751 C CA . HIS A 1 89 ? 7.127 2.809 -12.735 1.00 95.50 89 HIS A CA 1
ATOM 752 C C . HIS A 1 89 ? 6.938 1.349 -13.184 1.00 95.50 89 HIS A C 1
ATOM 754 O O . HIS A 1 89 ? 6.993 1.088 -14.380 1.00 95.50 89 HIS A O 1
ATOM 760 N N . GLN A 1 90 ? 6.659 0.414 -12.265 1.00 96.25 90 GLN A N 1
ATOM 761 C CA . GLN A 1 90 ? 6.335 -0.978 -12.607 1.00 96.25 90 GLN A CA 1
ATOM 762 C C . GLN A 1 90 ? 4.966 -1.062 -13.289 1.00 96.25 90 GLN A C 1
ATOM 764 O O . GLN A 1 90 ? 4.832 -1.670 -14.347 1.00 96.25 90 GLN A O 1
ATOM 769 N N . LEU A 1 91 ? 3.957 -0.383 -12.728 1.00 96.25 91 LEU A N 1
ATOM 770 C CA . LEU A 1 91 ? 2.640 -0.265 -13.364 1.00 96.25 91 LEU A CA 1
ATOM 771 C C . LEU A 1 91 ? 2.732 0.385 -14.745 1.00 96.25 91 LEU A C 1
ATOM 773 O O . LEU A 1 91 ? 2.057 -0.049 -15.675 1.00 96.25 91 LEU A O 1
ATOM 777 N N . LEU A 1 92 ? 3.567 1.417 -14.876 1.00 96.75 92 LEU A N 1
ATOM 778 C CA . LEU A 1 92 ? 3.796 2.088 -16.146 1.00 96.75 92 LEU A CA 1
ATOM 779 C C . LEU A 1 92 ? 4.461 1.166 -17.170 1.00 96.75 92 LEU A C 1
ATOM 781 O O . LEU A 1 92 ? 4.010 1.146 -18.307 1.00 96.75 92 LEU A O 1
ATOM 785 N N . ALA A 1 93 ? 5.479 0.397 -16.776 1.00 96.44 93 ALA A N 1
ATOM 786 C CA . ALA A 1 93 ? 6.126 -0.573 -17.655 1.00 96.44 93 ALA A CA 1
ATOM 787 C C . ALA A 1 93 ? 5.113 -1.594 -18.192 1.00 96.44 93 ALA A C 1
ATOM 789 O O . ALA A 1 93 ? 5.048 -1.821 -19.397 1.00 96.44 93 ALA A O 1
ATOM 790 N N . ILE A 1 94 ? 4.260 -2.140 -17.318 1.00 96.88 94 ILE A N 1
ATOM 791 C CA . ILE A 1 94 ? 3.183 -3.062 -17.713 1.00 96.88 94 ILE A CA 1
ATOM 792 C C . ILE A 1 94 ? 2.200 -2.374 -18.669 1.00 96.88 94 ILE A C 1
ATOM 794 O O . ILE A 1 94 ? 1.823 -2.940 -19.694 1.00 96.88 94 ILE A O 1
ATOM 798 N N . ALA A 1 95 ? 1.790 -1.140 -18.362 1.00 96.94 95 ALA A N 1
ATOM 799 C CA . ALA A 1 95 ? 0.873 -0.377 -19.207 1.00 96.94 95 ALA A CA 1
ATOM 800 C C . ALA A 1 95 ? 1.470 -0.034 -20.586 1.00 96.94 95 ALA A C 1
ATOM 802 O O . ALA A 1 95 ? 0.720 0.071 -21.556 1.00 96.94 95 ALA A O 1
ATOM 803 N N . ASP A 1 96 ? 2.795 0.113 -20.673 1.00 96.25 96 ASP A N 1
ATOM 804 C CA . ASP A 1 96 ? 3.548 0.333 -21.915 1.00 96.25 96 ASP A CA 1
ATOM 805 C C . ASP A 1 96 ? 3.866 -0.978 -22.665 1.00 96.25 96 ASP A C 1
ATOM 807 O O . ASP A 1 96 ? 4.435 -0.955 -23.755 1.00 96.25 96 ASP A O 1
ATOM 811 N N . GLY A 1 97 ? 3.447 -2.129 -22.121 1.00 95.62 97 GLY A N 1
ATOM 812 C CA . GLY A 1 97 ? 3.495 -3.431 -22.789 1.00 95.62 97 GLY A CA 1
ATOM 813 C C . GLY A 1 97 ? 4.572 -4.395 -22.290 1.00 95.62 97 GLY A C 1
ATOM 814 O O . GLY A 1 97 ? 4.771 -5.427 -22.929 1.00 95.62 97 GLY A O 1
ATOM 815 N N . ALA A 1 98 ? 5.256 -4.097 -21.182 1.00 95.38 98 ALA A N 1
ATOM 816 C CA . ALA A 1 98 ? 6.145 -5.063 -20.539 1.00 95.38 98 ALA A CA 1
ATOM 817 C C . ALA A 1 98 ? 5.359 -6.266 -19.993 1.00 95.38 98 ALA A C 1
ATOM 819 O O . ALA A 1 98 ? 4.218 -6.122 -19.541 1.00 95.38 98 ALA A O 1
ATOM 820 N N . ASP A 1 99 ? 5.982 -7.445 -20.002 1.00 96.06 99 ASP A N 1
ATOM 821 C CA . ASP A 1 99 ? 5.400 -8.639 -19.396 1.00 96.06 99 ASP A CA 1
ATOM 822 C C . ASP A 1 99 ? 5.353 -8.469 -17.863 1.00 96.06 99 ASP A C 1
ATOM 824 O O . ASP A 1 99 ? 6.395 -8.235 -17.242 1.00 96.06 99 ASP A O 1
ATOM 828 N N . PRO A 1 100 ? 4.177 -8.581 -17.215 1.00 95.69 100 PRO A N 1
ATOM 829 C CA . PRO A 1 100 ? 4.086 -8.572 -15.760 1.00 95.69 100 PRO A CA 1
ATOM 830 C C . PRO A 1 100 ? 4.981 -9.613 -15.081 1.00 95.69 100 PRO A C 1
ATOM 832 O O . PRO A 1 100 ? 5.456 -9.352 -13.980 1.00 95.69 100 PRO A O 1
ATOM 835 N N . TYR A 1 101 ? 5.218 -10.770 -15.708 1.00 94.19 101 TYR A N 1
ATOM 836 C CA . TYR A 1 101 ? 6.107 -11.784 -15.141 1.00 94.19 101 TYR A CA 1
ATOM 837 C C . TYR A 1 101 ? 7.545 -11.278 -15.059 1.00 94.19 101 TYR A C 1
ATOM 839 O O . TYR A 1 101 ? 8.157 -11.440 -14.012 1.00 94.19 101 TYR A O 1
ATOM 847 N N . ASP A 1 102 ? 8.031 -10.579 -16.087 1.00 92.56 102 ASP A N 1
ATOM 848 C CA . ASP A 1 102 ? 9.358 -9.960 -16.063 1.00 92.56 102 ASP A CA 1
ATOM 849 C C . ASP A 1 102 ? 9.415 -8.810 -15.048 1.00 92.56 102 ASP A C 1
ATOM 851 O O . ASP A 1 102 ? 10.395 -8.651 -14.335 1.00 92.56 102 ASP A O 1
ATOM 855 N N . VAL A 1 103 ? 8.358 -8.000 -14.930 1.00 92.31 103 VAL A N 1
ATOM 856 C CA . VAL A 1 103 ? 8.323 -6.860 -13.990 1.00 92.31 103 VAL A CA 1
ATOM 857 C C . VAL A 1 103 ? 8.355 -7.294 -12.519 1.00 92.31 103 VAL A C 1
ATOM 859 O O . VAL A 1 103 ? 8.841 -6.539 -11.669 1.00 92.31 103 VAL A O 1
ATOM 862 N N . PHE A 1 104 ? 7.820 -8.478 -12.215 1.00 90.00 104 PHE A N 1
ATOM 863 C CA . PHE A 1 104 ? 7.770 -9.043 -10.865 1.00 90.00 104 PHE A CA 1
ATOM 864 C C . PHE A 1 104 ? 8.825 -10.127 -10.608 1.00 90.00 104 PHE A C 1
ATOM 866 O O . PHE A 1 104 ? 8.813 -10.722 -9.531 1.00 90.00 104 PHE A O 1
ATOM 873 N N . ASP A 1 105 ? 9.719 -10.395 -11.561 1.00 86.81 105 ASP A N 1
ATOM 874 C CA . ASP A 1 105 ? 10.821 -11.336 -11.376 1.00 86.81 105 ASP A CA 1
ATOM 875 C C . ASP A 1 105 ? 11.988 -10.665 -10.634 1.00 86.81 105 ASP A C 1
ATOM 877 O O . ASP A 1 105 ? 12.440 -9.582 -11.006 1.00 86.81 105 ASP A O 1
ATOM 881 N N . ASP A 1 106 ? 12.509 -11.321 -9.594 1.00 81.81 106 ASP A N 1
ATOM 882 C CA . ASP A 1 106 ? 13.619 -10.809 -8.776 1.00 81.81 106 ASP A CA 1
ATOM 883 C C . ASP A 1 106 ? 14.936 -10.642 -9.565 1.00 81.81 106 ASP A C 1
ATOM 885 O O . ASP A 1 106 ? 15.847 -9.940 -9.115 1.00 81.81 106 ASP A O 1
ATOM 889 N N . SER A 1 107 ? 15.070 -11.298 -10.724 1.00 81.19 107 SER A N 1
ATOM 890 C CA . SER A 1 107 ? 16.221 -11.165 -11.626 1.00 81.19 107 SER A CA 1
ATOM 891 C C . SER A 1 107 ? 16.119 -9.979 -12.584 1.00 81.19 107 SER A C 1
ATOM 893 O O . SER A 1 107 ? 17.101 -9.655 -13.247 1.00 81.19 107 SER A O 1
ATOM 895 N N . MET A 1 108 ? 14.980 -9.291 -12.624 1.00 87.19 108 MET A N 1
ATOM 896 C CA . MET A 1 108 ? 14.719 -8.172 -13.521 1.00 87.19 108 MET A CA 1
ATOM 897 C C . MET A 1 108 ? 14.521 -6.873 -12.730 1.00 87.19 108 MET A C 1
ATOM 899 O O . MET A 1 108 ? 14.255 -6.857 -11.529 1.00 87.19 108 MET A O 1
ATOM 903 N N . VAL A 1 109 ? 14.661 -5.733 -13.404 1.00 88.69 109 VAL A N 1
ATOM 904 C CA . VAL A 1 109 ? 14.430 -4.415 -12.814 1.00 88.69 109 VAL A CA 1
ATOM 905 C C . VAL A 1 109 ? 13.802 -3.462 -13.820 1.00 88.69 109 VAL A C 1
ATOM 907 O O . VAL A 1 109 ? 14.213 -3.382 -14.975 1.00 88.69 109 VAL A O 1
ATOM 910 N N . CYS A 1 110 ? 12.825 -2.684 -13.357 1.00 90.12 110 CYS A N 1
ATOM 911 C CA . CYS A 1 110 ? 12.342 -1.509 -14.071 1.00 90.12 110 CYS A CA 1
ATOM 912 C C . CYS A 1 110 ? 13.299 -0.338 -13.817 1.00 90.12 110 CYS A C 1
ATOM 914 O O . CYS A 1 110 ? 13.272 0.294 -12.761 1.00 90.12 110 CYS A O 1
ATOM 916 N N . HIS A 1 111 ? 14.158 -0.059 -14.783 1.00 89.25 111 HIS A N 1
ATOM 917 C CA . HIS A 1 111 ? 15.195 0.953 -14.710 1.00 89.25 111 HIS A CA 1
ATOM 918 C C . HIS A 1 111 ? 14.724 2.297 -15.281 1.00 89.25 111 HIS A C 1
ATOM 920 O O . HIS A 1 111 ? 14.235 2.372 -16.409 1.00 89.25 111 HIS A O 1
ATOM 926 N N . HIS A 1 112 ? 14.936 3.384 -14.532 1.00 91.12 112 HIS A N 1
ATOM 927 C CA . HIS A 1 112 ? 14.822 4.748 -15.054 1.00 91.12 112 HIS A CA 1
ATOM 928 C C . HIS A 1 112 ? 16.096 5.125 -15.804 1.00 91.12 112 HIS A C 1
ATOM 930 O O . HIS A 1 112 ? 17.126 5.373 -15.183 1.00 91.12 112 HIS A O 1
ATOM 936 N N . ARG A 1 113 ? 16.019 5.291 -17.126 1.00 88.06 113 ARG A N 1
ATOM 937 C CA . ARG A 1 113 ? 17.167 5.700 -17.959 1.00 88.06 113 ARG A CA 1
ATOM 938 C C . ARG A 1 113 ? 17.807 7.018 -17.516 1.00 88.06 113 ARG A C 1
ATOM 940 O O . ARG A 1 113 ? 19.001 7.216 -17.711 1.00 88.06 113 ARG A O 1
ATOM 947 N N . SER A 1 114 ? 17.016 7.926 -16.946 1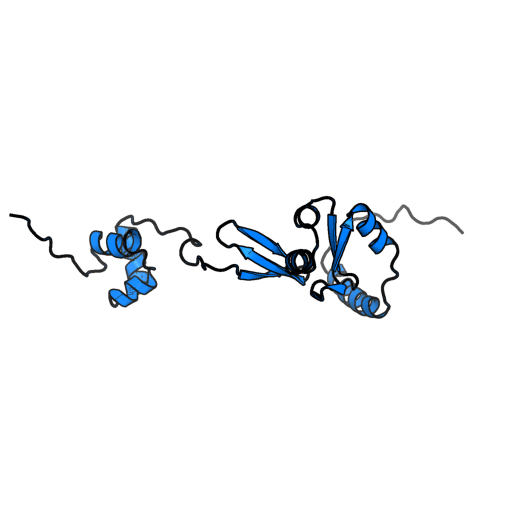.00 85.75 114 SER A N 1
ATOM 948 C CA . SER A 1 114 ? 17.473 9.224 -16.439 1.00 85.75 114 SER A CA 1
ATOM 949 C C . SER A 1 114 ? 18.048 9.196 -15.017 1.00 85.75 114 SER A C 1
ATOM 951 O O . SER A 1 114 ? 18.422 10.254 -14.505 1.00 85.75 114 SER A O 1
ATOM 953 N N . ASP A 1 115 ? 18.078 8.035 -14.349 1.00 82.75 115 ASP A N 1
ATOM 954 C CA . ASP A 1 115 ? 18.355 7.881 -12.912 1.00 82.75 115 ASP A CA 1
ATOM 955 C C . ASP A 1 115 ? 17.458 8.752 -12.005 1.00 82.75 115 ASP A C 1
ATOM 957 O O . ASP A 1 115 ? 17.827 9.060 -10.865 1.00 82.75 115 ASP A O 1
ATOM 961 N N . HIS A 1 116 ? 16.318 9.242 -12.502 1.00 86.75 116 HIS A N 1
ATOM 962 C CA . HIS A 1 116 ? 15.384 10.037 -11.713 1.00 86.75 116 HIS A CA 1
ATOM 963 C C . HIS A 1 116 ? 14.161 9.187 -11.337 1.00 86.75 116 HIS A C 1
ATOM 965 O O . HIS A 1 116 ? 13.302 8.981 -12.193 1.00 86.75 116 HIS A O 1
ATOM 971 N N . PRO A 1 117 ? 14.011 8.763 -10.064 1.00 87.50 117 PRO A N 1
ATOM 972 C CA . PRO A 1 117 ? 12.962 7.828 -9.620 1.00 87.50 117 PRO A CA 1
ATOM 973 C C . PRO A 1 117 ? 11.507 8.253 -9.871 1.00 87.50 117 PRO A C 1
ATOM 975 O O . PRO A 1 117 ? 10.591 7.441 -9.753 1.00 87.50 117 PRO A O 1
ATOM 978 N N . ARG A 1 118 ? 11.283 9.538 -10.170 1.00 89.94 118 ARG A N 1
ATOM 979 C CA . ARG A 1 118 ? 9.959 10.128 -10.429 1.00 89.94 118 ARG A CA 1
ATOM 980 C C . ARG A 1 118 ? 9.744 10.509 -11.892 1.00 89.94 118 ARG A C 1
ATOM 982 O O . ARG A 1 118 ? 8.724 11.094 -12.240 1.00 89.94 118 ARG A O 1
ATOM 989 N N . ASP A 1 119 ? 10.710 10.223 -12.761 1.00 93.31 119 ASP A N 1
ATOM 990 C CA . ASP A 1 119 ? 10.580 10.450 -14.197 1.00 93.31 119 ASP A CA 1
ATOM 991 C C . ASP A 1 119 ? 9.869 9.260 -14.848 1.00 93.31 119 ASP A C 1
ATOM 993 O O . ASP A 1 119 ? 10.458 8.444 -15.554 1.00 93.31 119 ASP A O 1
ATOM 997 N N . ASN A 1 120 ? 8.573 9.161 -14.568 1.00 92.44 120 ASN A N 1
ATOM 998 C CA . ASN A 1 120 ? 7.697 8.087 -15.026 1.00 92.44 120 ASN A CA 1
ATOM 999 C C . ASN A 1 120 ? 7.098 8.407 -16.407 1.00 92.44 120 ASN A C 1
ATOM 1001 O O . ASN A 1 120 ? 5.893 8.313 -16.624 1.00 92.44 120 ASN A O 1
ATOM 1005 N N . ARG A 1 121 ? 7.934 8.845 -17.355 1.00 94.69 121 ARG A N 1
ATOM 1006 C CA . ARG A 1 121 ? 7.566 8.876 -18.780 1.00 94.69 121 ARG A CA 1
ATOM 1007 C C . ARG A 1 121 ? 7.781 7.470 -19.351 1.00 94.69 121 ARG A C 1
ATOM 1009 O O . ARG A 1 121 ? 8.847 6.924 -19.083 1.00 94.69 121 ARG A O 1
ATOM 1016 N N . PRO A 1 122 ? 6.862 6.904 -20.158 1.00 92.00 122 PRO A N 1
ATOM 1017 C CA . PRO A 1 122 ? 6.992 5.527 -20.652 1.00 92.00 122 PRO A CA 1
ATOM 1018 C C . PRO A 1 122 ? 8.357 5.241 -21.292 1.00 92.00 122 PRO A C 1
ATOM 1020 O O . PRO A 1 122 ? 9.082 4.364 -20.847 1.00 92.00 122 PRO A O 1
ATOM 1023 N N . GLY A 1 123 ? 8.806 6.111 -22.205 1.00 91.25 123 GLY A N 1
ATOM 1024 C CA . GLY A 1 123 ? 10.116 5.970 -22.858 1.00 91.25 123 GLY A CA 1
ATOM 1025 C C . GLY A 1 123 ? 11.352 6.154 -21.959 1.00 91.25 123 GLY A C 1
ATOM 1026 O O . GLY A 1 123 ? 12.475 6.021 -22.450 1.00 91.25 123 GLY A O 1
ATOM 1027 N N . ASN A 1 124 ? 11.173 6.500 -20.680 1.00 92.31 124 ASN A N 1
ATOM 1028 C CA . ASN A 1 124 ? 12.240 6.572 -19.681 1.00 92.31 124 ASN A CA 1
ATOM 1029 C C . ASN A 1 124 ? 12.333 5.301 -18.818 1.00 92.31 124 ASN A C 1
ATOM 1031 O O . ASN A 1 124 ? 13.307 5.164 -18.081 1.00 92.31 124 ASN A O 1
ATOM 1035 N N . ILE A 1 125 ? 11.352 4.398 -18.900 1.00 94.00 125 ILE A N 1
ATOM 1036 C CA . ILE A 1 125 ? 11.335 3.139 -18.153 1.00 94.00 125 ILE A CA 1
ATOM 1037 C C . ILE A 1 125 ? 11.750 1.999 -19.077 1.00 94.00 125 ILE A C 1
ATOM 1039 O O . ILE A 1 125 ? 11.287 1.899 -20.209 1.00 94.00 125 ILE A O 1
ATOM 1043 N N . GLU A 1 126 ? 12.632 1.137 -18.590 1.00 91.50 126 GLU A N 1
ATOM 1044 C CA . GLU A 1 126 ? 13.108 -0.036 -19.315 1.00 91.50 126 GLU A CA 1
ATOM 1045 C C . GLU A 1 126 ? 13.198 -1.225 -18.365 1.00 91.50 126 GLU A C 1
ATOM 1047 O O . GLU A 1 126 ? 13.790 -1.110 -17.295 1.00 91.50 126 GLU A O 1
ATOM 1052 N N . VAL A 1 127 ? 12.603 -2.356 -18.741 1.00 92.00 127 VAL A N 1
ATOM 1053 C CA . VAL A 1 127 ? 12.713 -3.605 -17.978 1.00 92.00 127 VAL A CA 1
ATOM 1054 C C . VAL A 1 127 ? 13.946 -4.349 -18.476 1.00 92.00 127 VAL A C 1
ATOM 1056 O O . VAL A 1 127 ? 14.045 -4.639 -19.666 1.00 92.00 127 VAL A O 1
ATOM 1059 N N . MET A 1 128 ? 14.903 -4.605 -17.591 1.00 88.56 128 MET A N 1
ATOM 1060 C CA . MET A 1 128 ? 16.185 -5.230 -17.931 1.00 88.56 128 MET A CA 1
ATOM 1061 C C . MET A 1 128 ? 16.639 -6.194 -16.841 1.00 88.56 128 MET A C 1
ATOM 1063 O O . MET A 1 128 ? 16.198 -6.083 -15.699 1.00 88.56 128 MET A O 1
ATOM 1067 N N . ASP A 1 129 ? 17.541 -7.109 -17.184 1.00 86.94 129 ASP A N 1
ATOM 1068 C CA . ASP A 1 129 ? 18.144 -8.034 -16.225 1.00 86.94 129 ASP A CA 1
ATOM 1069 C C . ASP A 1 129 ? 19.010 -7.276 -15.202 1.00 86.94 129 ASP A C 1
ATOM 1071 O O . ASP A 1 129 ? 19.727 -6.317 -15.514 1.00 86.94 129 ASP A O 1
ATOM 1075 N N . TRP A 1 130 ? 18.954 -7.704 -13.945 1.00 63.56 130 TRP A N 1
ATOM 1076 C CA . TRP A 1 130 ? 19.657 -7.069 -12.834 1.00 63.56 130 TRP A CA 1
ATOM 1077 C C . TRP A 1 130 ? 21.186 -7.124 -13.003 1.00 63.56 130 TRP A C 1
ATOM 1079 O O . TRP A 1 130 ? 21.906 -6.196 -12.612 1.00 63.56 130 TRP A O 1
ATOM 1089 N N . GLY A 1 131 ? 21.701 -8.184 -13.634 1.00 62.94 131 GLY A N 1
ATOM 1090 C CA . GLY A 1 131 ? 23.104 -8.323 -14.013 1.00 62.94 131 GLY A CA 1
ATOM 1091 C C . GLY A 1 131 ? 23.548 -7.271 -15.033 1.00 62.94 131 GLY A C 1
ATOM 1092 O O . GLY A 1 131 ? 24.665 -6.752 -14.933 1.00 62.94 131 GLY A O 1
ATOM 1093 N N . GLU A 1 132 ? 22.666 -6.876 -15.953 1.00 59.66 132 GLU A N 1
ATOM 1094 C CA . GLU A 1 132 ? 22.898 -5.757 -16.873 1.00 59.66 132 GLU A CA 1
ATOM 1095 C C . GLU A 1 132 ? 22.800 -4.402 -16.144 1.00 59.66 132 GLU A C 1
ATOM 1097 O O . GLU A 1 132 ? 23.659 -3.534 -16.338 1.00 59.66 132 GLU A O 1
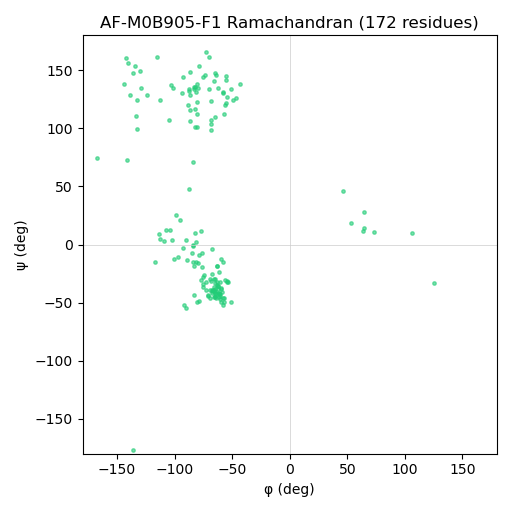ATOM 1102 N N . HIS A 1 133 ? 21.855 -4.240 -15.211 1.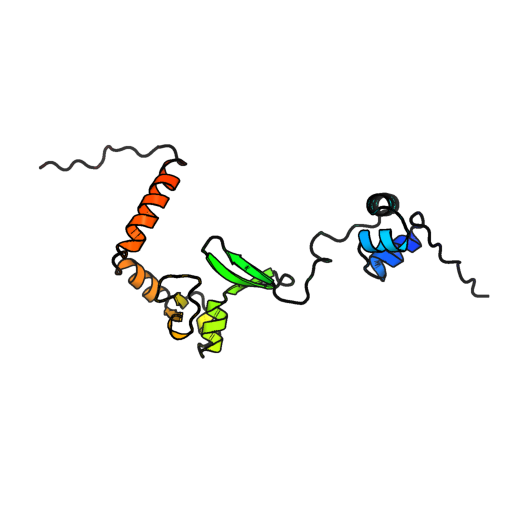00 55.69 133 HIS A N 1
ATOM 1103 C CA . HIS A 1 133 ? 21.669 -3.017 -14.415 1.00 55.69 133 HIS A CA 1
ATOM 1104 C C . HIS A 1 133 ? 22.885 -2.649 -13.537 1.00 55.69 133 HIS A C 1
ATOM 1106 O O . HIS A 1 133 ? 23.322 -1.492 -13.524 1.00 55.69 133 HIS A O 1
ATOM 1112 N N . SER A 1 134 ? 23.516 -3.623 -12.866 1.00 46.62 134 SER A N 1
ATOM 1113 C CA . SER A 1 134 ? 24.743 -3.387 -12.076 1.00 46.62 134 SER A CA 1
ATOM 1114 C C . SER A 1 134 ? 25.906 -2.865 -12.940 1.00 46.62 134 SER A C 1
ATOM 1116 O O . SER A 1 134 ? 26.709 -2.031 -12.504 1.00 46.62 134 SER A O 1
ATOM 1118 N N . SER A 1 135 ? 25.965 -3.289 -14.206 1.00 51.53 135 SER A N 1
ATOM 1119 C CA . SER A 1 135 ? 26.994 -2.855 -15.154 1.00 51.53 135 SER A CA 1
ATOM 1120 C C . SER A 1 135 ? 26.801 -1.405 -15.632 1.00 51.53 135 SER A C 1
ATOM 1122 O O . SER A 1 135 ? 27.789 -0.691 -15.839 1.00 51.53 135 SER A O 1
ATOM 1124 N N . HIS A 1 136 ? 25.550 -0.933 -15.730 1.00 49.47 136 HIS A N 1
ATOM 1125 C CA . HIS A 1 136 ? 25.224 0.433 -16.148 1.00 49.47 136 HIS A CA 1
ATOM 1126 C C . HIS A 1 136 ? 25.634 1.483 -15.104 1.00 49.47 136 HIS A C 1
ATOM 1128 O O . HIS A 1 136 ? 26.218 2.505 -15.474 1.00 49.47 136 HIS A O 1
ATOM 1134 N N . HIS A 1 137 ? 25.464 1.207 -13.807 1.00 47.72 137 HIS A N 1
ATOM 1135 C CA . HIS A 1 137 ? 25.922 2.112 -12.742 1.00 47.72 137 HIS A CA 1
ATOM 1136 C C . HIS A 1 137 ? 27.436 2.077 -12.497 1.00 47.72 137 HIS A C 1
ATOM 1138 O O . HIS A 1 137 ? 27.994 3.032 -11.960 1.00 47.72 137 HIS A O 1
ATOM 1144 N N . CYS A 1 138 ? 28.133 1.025 -12.934 1.00 40.50 138 CYS A N 1
ATOM 1145 C CA . CYS A 1 138 ? 29.594 0.971 -12.866 1.00 40.50 138 CYS A CA 1
ATOM 1146 C C . CYS A 1 138 ? 30.283 1.763 -14.000 1.00 40.50 138 CYS A C 1
ATOM 1148 O O . CYS A 1 138 ? 31.483 2.029 -13.911 1.00 40.50 138 CYS A O 1
ATOM 1150 N N . ARG A 1 139 ? 29.563 2.129 -15.076 1.00 35.94 139 ARG A N 1
ATOM 1151 C CA . ARG A 1 139 ? 30.155 2.705 -16.302 1.00 35.94 139 ARG A CA 1
ATOM 1152 C C . ARG A 1 139 ? 29.722 4.139 -16.629 1.00 35.94 139 ARG A C 1
ATOM 1154 O O . ARG A 1 139 ? 30.383 4.774 -17.446 1.00 35.94 139 ARG A O 1
ATOM 1161 N N . GLN A 1 140 ? 28.664 4.676 -16.025 1.00 38.00 140 GLN A N 1
ATOM 1162 C CA . GLN A 1 140 ? 28.260 6.060 -16.288 1.00 38.00 140 GLN A CA 1
ATOM 1163 C C . GLN A 1 140 ? 29.010 7.042 -15.378 1.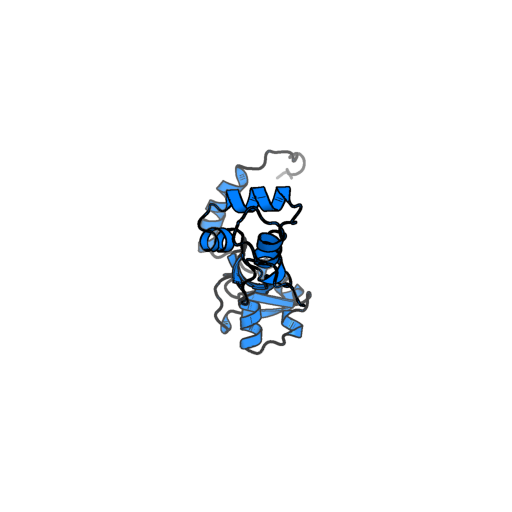00 38.00 140 GLN A C 1
ATOM 1165 O O . GLN A 1 140 ? 28.875 7.018 -14.155 1.00 38.00 140 GLN A O 1
ATOM 1170 N N . GLU A 1 141 ? 29.825 7.909 -15.987 1.00 36.25 141 GLU A N 1
ATOM 1171 C CA . GLU A 1 141 ? 30.414 9.065 -15.313 1.00 36.25 141 GLU A CA 1
ATOM 1172 C C . GLU A 1 141 ? 29.299 9.907 -14.684 1.00 36.25 141 GLU A C 1
ATOM 1174 O O . GLU A 1 141 ? 28.342 10.295 -15.352 1.00 36.25 141 GLU A O 1
ATOM 1179 N N . ILE A 1 142 ? 29.425 10.195 -13.388 1.00 39.66 142 ILE A N 1
ATOM 1180 C CA . ILE A 1 142 ? 28.486 11.055 -12.663 1.00 39.66 142 ILE A CA 1
ATOM 1181 C C . ILE A 1 142 ? 28.419 12.413 -13.388 1.00 39.66 142 ILE A C 1
ATOM 1183 O O . ILE A 1 142 ? 29.451 13.094 -13.454 1.00 39.66 142 ILE A O 1
ATOM 1187 N N . PRO A 1 143 ? 27.241 12.842 -13.886 1.00 39.91 143 PRO A N 1
ATOM 1188 C CA . PRO A 1 143 ? 27.082 14.148 -14.512 1.00 39.91 143 PRO A CA 1
ATOM 1189 C C . PRO A 1 143 ? 27.536 15.262 -13.567 1.00 39.91 143 PRO A C 1
ATOM 1191 O O . PRO A 1 143 ? 27.273 15.209 -12.364 1.00 39.91 143 PRO A O 1
ATOM 1194 N N . GLU A 1 144 ? 28.181 16.298 -14.099 1.00 37.38 144 GLU A N 1
ATOM 1195 C CA . GLU A 1 144 ? 28.747 17.397 -13.304 1.00 37.38 144 GLU A CA 1
ATOM 1196 C C . GLU A 1 144 ? 27.698 18.060 -12.384 1.00 37.38 144 GLU A C 1
ATOM 1198 O O . GLU A 1 144 ? 28.000 18.395 -11.242 1.00 37.38 144 GLU A O 1
ATOM 1203 N N . CYS A 1 145 ? 26.422 18.101 -12.797 1.00 34.53 145 CYS A N 1
ATOM 1204 C CA . CYS A 1 145 ? 25.317 18.616 -11.978 1.00 34.53 145 CYS A CA 1
ATOM 1205 C C . CYS A 1 145 ? 24.987 17.763 -10.734 1.00 34.53 145 CYS A C 1
ATOM 1207 O O . CYS A 1 145 ? 24.476 18.286 -9.745 1.00 34.53 145 CYS A O 1
ATOM 1209 N N . LYS A 1 146 ? 25.296 16.457 -10.749 1.00 36.41 146 LYS A N 1
ATOM 1210 C CA . LYS A 1 146 ? 25.172 15.571 -9.582 1.00 36.41 146 LYS A CA 1
ATOM 1211 C C . LYS A 1 146 ? 26.395 15.673 -8.658 1.00 36.41 146 LYS A C 1
ATOM 1213 O O . LYS A 1 146 ? 26.267 15.316 -7.488 1.00 36.41 146 LYS A O 1
ATOM 1218 N N . ARG A 1 147 ? 27.549 16.200 -9.113 1.00 41.03 147 ARG A N 1
ATOM 1219 C CA . ARG A 1 147 ? 28.723 16.434 -8.239 1.00 41.03 147 ARG A CA 1
ATOM 1220 C C . ARG A 1 147 ? 28.422 17.464 -7.152 1.00 41.03 147 ARG A C 1
ATOM 1222 O O . ARG A 1 147 ? 28.734 17.213 -5.995 1.00 41.03 147 ARG A O 1
ATOM 1229 N N . GLU A 1 148 ? 27.741 18.555 -7.495 1.00 41.34 148 GLU A N 1
ATOM 1230 C CA . GLU A 1 148 ? 27.374 19.619 -6.544 1.00 41.34 148 GLU A CA 1
ATOM 1231 C C . GLU A 1 148 ? 26.379 19.140 -5.466 1.00 41.34 148 GLU A C 1
ATOM 1233 O O . GLU A 1 148 ? 26.473 19.519 -4.296 1.00 41.34 148 GLU A O 1
ATOM 1238 N N . LEU A 1 149 ? 25.439 18.263 -5.840 1.00 45.09 149 LEU A N 1
ATOM 1239 C CA . LEU A 1 149 ? 24.491 17.638 -4.909 1.00 45.09 149 LEU A CA 1
ATOM 1240 C C . LEU A 1 149 ? 25.185 16.623 -3.990 1.00 45.09 149 LEU A C 1
ATOM 1242 O O . LEU A 1 149 ? 24.973 16.648 -2.779 1.00 45.09 149 LEU A O 1
ATOM 1246 N N . LEU A 1 150 ? 26.077 15.794 -4.540 1.00 46.75 150 LEU A N 1
ATOM 1247 C CA . LEU A 1 150 ? 26.859 14.825 -3.769 1.00 46.75 150 LEU A CA 1
ATOM 1248 C C . LEU A 1 150 ? 27.885 15.493 -2.844 1.00 46.75 150 LEU A C 1
ATOM 1250 O O . LEU A 1 150 ? 28.156 14.966 -1.769 1.00 46.75 150 LEU A O 1
ATOM 1254 N N . GLU A 1 151 ? 28.440 16.653 -3.199 1.00 51.28 151 GLU A N 1
ATOM 1255 C CA . GLU A 1 151 ? 29.291 17.441 -2.296 1.00 51.28 151 GLU A CA 1
ATOM 1256 C C . GLU A 1 151 ? 28.495 18.009 -1.116 1.00 51.28 151 GLU A C 1
ATOM 1258 O O . GLU A 1 151 ? 28.943 17.915 0.029 1.00 51.28 151 GLU A O 1
ATOM 1263 N N . ARG A 1 152 ? 27.275 18.505 -1.360 1.00 45.50 152 ARG A N 1
ATOM 1264 C CA . ARG A 1 152 ? 26.362 18.956 -0.297 1.00 45.50 152 ARG A CA 1
ATOM 1265 C C . ARG A 1 152 ? 25.920 17.816 0.621 1.00 45.50 152 ARG A C 1
ATOM 1267 O O . ARG A 1 152 ? 25.885 17.992 1.837 1.00 45.50 152 ARG A O 1
ATOM 1274 N N . GLU A 1 153 ? 25.638 16.640 0.070 1.00 43.28 153 GLU A N 1
ATOM 1275 C CA . GLU A 1 153 ? 25.233 15.462 0.847 1.00 43.28 153 GLU A CA 1
ATOM 1276 C C . GLU A 1 153 ? 26.412 14.771 1.559 1.00 43.28 153 GLU A C 1
ATOM 1278 O O . GLU A 1 153 ? 26.241 14.249 2.665 1.00 43.28 153 GLU A O 1
ATOM 1283 N N . ARG A 1 154 ? 27.638 14.826 1.008 1.00 37.00 154 ARG A N 1
ATOM 1284 C CA . ARG A 1 154 ? 28.861 14.342 1.685 1.00 37.00 154 ARG A CA 1
ATOM 1285 C C . ARG A 1 154 ? 29.147 15.121 2.964 1.00 37.00 154 ARG A C 1
ATOM 1287 O O . ARG A 1 154 ? 29.521 14.500 3.956 1.00 37.00 154 ARG A O 1
ATOM 1294 N N . VAL A 1 155 ? 28.921 16.435 2.993 1.00 37.06 155 VAL A N 1
ATOM 1295 C CA . VAL A 1 155 ? 29.083 17.234 4.224 1.00 37.06 155 VAL A CA 1
ATOM 1296 C C . VAL A 1 155 ? 28.113 16.776 5.320 1.00 37.06 155 VAL A C 1
ATOM 1298 O O . VAL A 1 155 ? 28.489 16.727 6.486 1.00 37.06 155 VAL A O 1
ATOM 1301 N N . ILE A 1 156 ? 26.896 16.357 4.962 1.00 34.19 156 ILE A N 1
ATOM 1302 C CA . ILE A 1 156 ? 25.882 15.901 5.926 1.00 34.19 156 ILE A CA 1
ATOM 1303 C C . ILE A 1 156 ? 26.213 14.497 6.460 1.00 34.19 156 ILE A C 1
ATOM 1305 O O . ILE A 1 156 ? 26.037 14.228 7.649 1.00 34.19 156 ILE A O 1
ATOM 1309 N N . LYS A 1 157 ? 26.758 13.610 5.616 1.00 31.89 157 LYS A N 1
ATOM 1310 C CA . LYS A 1 157 ? 27.091 12.228 6.003 1.00 31.89 157 LYS A CA 1
ATOM 1311 C C . LYS A 1 157 ? 28.354 12.118 6.875 1.00 31.89 157 LYS A C 1
ATOM 1313 O O . LYS A 1 157 ? 28.441 11.207 7.692 1.00 31.89 157 LYS A O 1
ATOM 1318 N N . TYR A 1 158 ? 29.305 13.051 6.752 1.00 29.17 158 TYR A N 1
ATOM 1319 C CA . TYR A 1 158 ? 30.549 13.057 7.545 1.00 29.17 158 TYR A CA 1
ATOM 1320 C C . TYR A 1 158 ? 30.397 13.586 8.984 1.00 29.17 158 TYR A C 1
ATOM 1322 O O . TYR A 1 158 ? 31.325 13.444 9.776 1.00 29.17 158 TYR A O 1
ATOM 1330 N N . VAL A 1 159 ? 29.245 14.156 9.358 1.00 33.19 159 VAL A N 1
ATOM 1331 C CA . VAL A 1 159 ? 29.017 14.685 10.719 1.00 33.19 159 VAL A CA 1
ATOM 1332 C C . VAL A 1 159 ? 28.454 13.622 11.681 1.00 33.19 159 VAL A C 1
ATOM 1334 O O . VAL A 1 159 ? 28.491 13.830 12.891 1.00 33.19 159 VAL A O 1
ATOM 1337 N N . SER A 1 160 ? 27.981 12.458 11.201 1.00 35.19 160 SER A N 1
ATOM 1338 C CA . SER A 1 160 ? 27.224 11.512 12.049 1.00 35.19 160 SER A CA 1
ATOM 1339 C C . SER A 1 160 ? 27.869 10.154 12.369 1.00 35.19 160 SER A C 1
ATOM 1341 O O . SER A 1 160 ? 27.204 9.346 13.015 1.00 35.19 160 SER A O 1
ATOM 1343 N N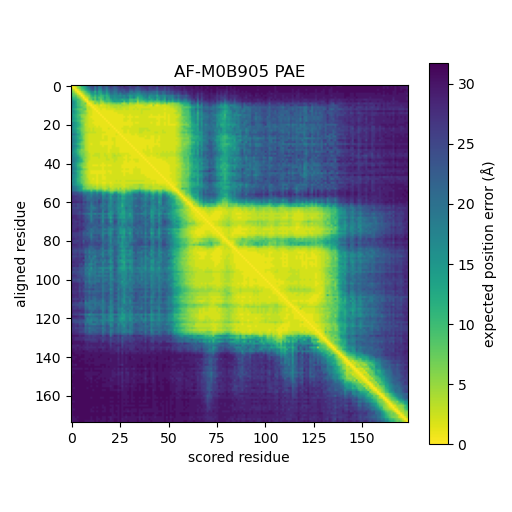 . TYR A 1 161 ? 29.116 9.866 11.983 1.00 27.98 161 TYR A N 1
ATOM 1344 C CA . TYR A 1 161 ? 29.774 8.607 12.377 1.00 27.98 161 TYR A CA 1
ATOM 1345 C C . TYR A 1 161 ? 31.210 8.838 12.881 1.00 27.98 161 TYR A C 1
ATOM 1347 O O . TYR A 1 161 ? 32.080 9.196 12.087 1.00 27.98 161 TYR A O 1
ATOM 1355 N N . PRO A 1 162 ? 31.485 8.648 14.189 1.00 32.84 162 PRO A N 1
ATOM 1356 C CA . PRO A 1 162 ? 32.832 8.735 14.738 1.00 32.84 162 PRO A CA 1
ATOM 1357 C C . PRO A 1 162 ? 33.686 7.499 14.403 1.00 32.84 162 PRO A C 1
ATOM 1359 O O . PRO A 1 162 ? 33.209 6.368 14.355 1.00 32.84 162 PRO A O 1
ATOM 1362 N N . LEU A 1 163 ? 34.968 7.798 14.185 1.00 38.91 163 LEU A N 1
ATOM 1363 C CA . LEU A 1 163 ? 36.120 6.976 13.812 1.00 38.91 163 LEU A CA 1
ATOM 1364 C C . LEU A 1 163 ? 36.277 5.617 14.521 1.00 38.91 163 LEU A C 1
ATOM 1366 O O . LEU A 1 163 ? 36.300 5.565 15.748 1.00 38.91 163 LEU A O 1
ATOM 1370 N N . SER A 1 164 ? 36.643 4.588 13.744 1.00 43.56 164 SER A N 1
ATOM 1371 C CA . SER A 1 164 ? 37.676 3.606 14.133 1.00 43.56 164 SER A CA 1
ATOM 1372 C C . SER A 1 164 ? 38.129 2.728 12.954 1.00 43.56 164 SER A C 1
ATOM 1374 O O . SER A 1 164 ? 37.796 1.550 12.877 1.00 43.56 164 SER A O 1
ATOM 1376 N N . ILE A 1 165 ? 38.929 3.267 12.027 1.00 39.62 165 ILE A N 1
ATOM 1377 C CA . ILE A 1 165 ? 39.752 2.419 11.146 1.00 39.62 165 ILE A CA 1
ATOM 1378 C C . ILE A 1 165 ? 41.179 2.979 11.115 1.00 39.62 165 ILE A C 1
ATOM 1380 O O . ILE A 1 165 ? 41.390 4.166 10.872 1.00 39.62 165 ILE A O 1
ATOM 1384 N N . ASP A 1 166 ? 42.120 2.100 11.453 1.00 38.25 166 ASP A N 1
ATOM 1385 C CA . ASP A 1 166 ? 43.564 2.302 11.582 1.00 38.25 166 ASP A CA 1
ATOM 1386 C C . ASP A 1 166 ? 44.223 2.519 10.204 1.00 38.25 166 ASP A C 1
ATOM 1388 O O . ASP A 1 166 ? 43.938 1.803 9.244 1.00 38.25 166 ASP A O 1
ATOM 1392 N N . TYR A 1 167 ? 45.095 3.526 10.103 1.00 44.06 167 TYR A N 1
ATOM 1393 C CA . TYR A 1 167 ? 45.693 4.033 8.857 1.00 44.06 167 TYR A CA 1
ATOM 1394 C C . TYR A 1 167 ? 47.108 3.494 8.582 1.00 44.06 167 TYR A C 1
ATOM 1396 O O . TYR A 1 167 ? 47.898 4.122 7.881 1.00 44.06 167 TYR A O 1
ATOM 1404 N N . THR A 1 168 ? 47.468 2.323 9.099 1.00 39.84 168 THR A N 1
ATOM 1405 C CA . THR A 1 168 ? 48.838 1.796 8.963 1.0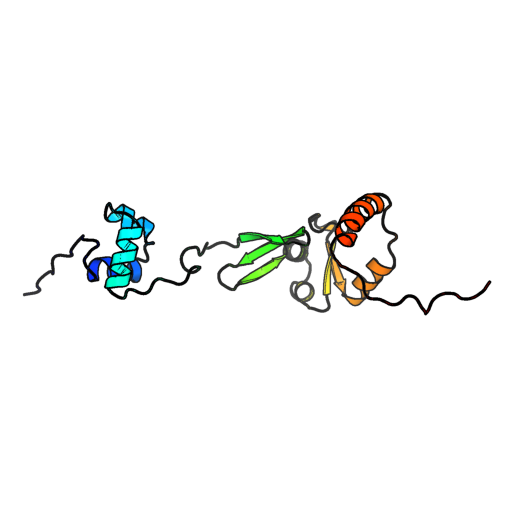0 39.84 168 THR A CA 1
ATOM 1406 C C . THR A 1 168 ? 49.157 1.105 7.627 1.00 39.84 168 THR A C 1
ATOM 1408 O O . THR A 1 168 ? 50.284 0.654 7.445 1.00 39.84 168 THR A O 1
ATOM 1411 N N . ALA A 1 169 ? 48.235 1.045 6.657 1.00 47.41 169 ALA A N 1
ATOM 1412 C CA . ALA A 1 169 ? 48.402 0.187 5.473 1.00 47.41 169 ALA A CA 1
ATOM 1413 C C . ALA A 1 169 ? 48.569 0.878 4.100 1.00 47.41 169 ALA A C 1
ATOM 1415 O O . ALA A 1 169 ? 48.557 0.172 3.095 1.00 47.41 169 ALA A O 1
ATOM 1416 N N . LEU A 1 170 ? 48.747 2.202 3.993 1.00 39.44 170 LEU A N 1
ATOM 1417 C CA . LEU A 1 170 ? 48.893 2.857 2.676 1.00 39.44 170 LEU A CA 1
ATOM 1418 C C . LEU A 1 170 ? 49.928 3.996 2.662 1.00 39.44 170 LEU A C 1
ATOM 1420 O O . LEU A 1 170 ? 49.582 5.166 2.535 1.00 39.44 170 LEU A O 1
ATOM 1424 N N . ILE A 1 171 ? 51.216 3.643 2.719 1.00 44.91 171 ILE A N 1
ATOM 1425 C CA . ILE A 1 171 ? 52.278 4.429 2.067 1.00 44.91 171 ILE A CA 1
ATOM 1426 C C . ILE A 1 171 ? 53.172 3.457 1.284 1.00 44.91 171 ILE A C 1
ATOM 1428 O O . ILE A 1 171 ? 54.050 2.828 1.875 1.00 44.91 171 ILE A O 1
ATOM 1432 N N . PRO A 1 172 ? 52.999 3.315 -0.039 1.00 38.41 172 PRO A N 1
ATOM 1433 C CA . PRO A 1 172 ? 54.075 2.869 -0.901 1.00 38.41 172 PRO A CA 1
ATOM 1434 C C . PRO A 1 172 ? 54.974 4.070 -1.198 1.00 38.41 172 PRO A C 1
ATOM 1436 O O . PRO A 1 172 ? 54.522 5.098 -1.698 1.00 38.41 172 PRO A O 1
ATOM 1439 N N . HIS A 1 173 ? 56.250 3.916 -0.864 1.00 40.59 173 HIS A N 1
ATOM 1440 C CA . HIS A 1 173 ? 57.340 4.763 -1.322 1.00 40.59 173 HIS A CA 1
ATOM 1441 C C . HIS A 1 173 ? 57.269 4.995 -2.837 1.00 40.59 173 HIS A C 1
ATOM 1443 O O . HIS A 1 173 ? 57.260 4.017 -3.587 1.00 40.59 173 HIS A O 1
ATOM 1449 N N . LEU A 1 174 ? 57.269 6.266 -3.248 1.00 38.62 174 LEU A N 1
ATOM 145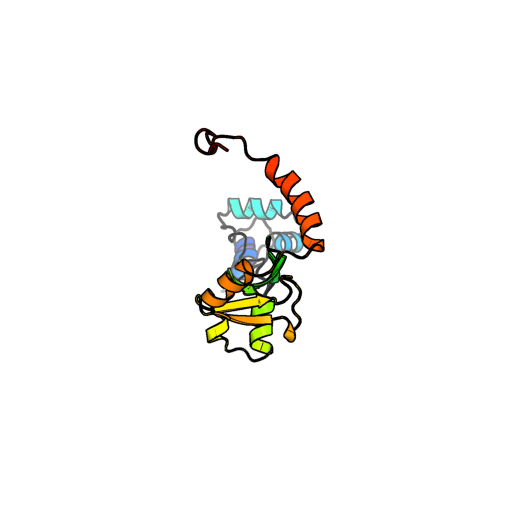0 C CA . LEU A 1 174 ? 58.162 6.880 -4.245 1.00 38.62 174 LEU A CA 1
ATOM 1451 C C . LEU A 1 174 ? 57.842 8.374 -4.375 1.00 38.62 174 LEU A C 1
ATOM 1453 O O . LEU A 1 174 ? 56.659 8.710 -4.594 1.00 38.62 174 LEU A O 1
#

Radius of gyration: 28.62 Å; Cα contacts (8 Å, |Δi|>4): 169; chains: 1; bounding box: 104×32×55 Å

Mean predicted aligned error: 17.6 Å

Nearest PDB structures (foldseek):
  5wur-assembly2_B  TM=9.374E-01  e=7.586E-01  Bacillus subtilis subsp. subtilis str. 168
  3hph-assembly1_B  TM=3.264E-01  e=1.287E+00  Visna/maedi virus EV1 KV1772
  3hph-assembly1_C  TM=3.023E-01  e=1.535E+00  Visna/maedi virus EV1 KV1772
  5uuu-assembly1_A  TM=1.754E-01  e=4.166E+00  Homo sapiens